Protein AF-A0A5S9R1X3-F1 (afdb_monomer)

Solvent-accessible surface area (backbone atoms only — not comparable to full-atom values): 6576 Å² total; per-residue (Å²): 136,84,79,75,80,80,79,78,70,73,81,52,88,80,74,39,51,67,62,50,52,72,67,50,56,72,77,77,75,51,74,88,44,63,85,44,48,66,58,50,48,48,53,47,15,54,53,40,26,75,78,41,80,84,40,12,88,75,43,34,66,55,37,29,55,76,66,54,64,38,74,70,47,33,53,48,50,58,72,68,49,75,73,79,80,66,80,71,84,69,70,77,79,76,79,73,64,84,76,72,72,130

Foldseek 3Di:
DDPDPPPPPDPDPVLPLVVLLVVPDPVLLDDPALVCLVVSLVVQLVVVCVVPPPCSVPNSVVNCVVSVVDPVRRVVCVVPPPDPPPVPPCPPPPPPCVVPDD

Sequence (102 aa):
MIRAPKRRGRRRATDDEGALVDLMPQHLRTFGTYADMDVRRSEIADWIDSQIPGAGAELVSAVMEATGLTFLAAMRDQLTTPAPQRESGYEPQRWDYSKFKL

Organism: Mycolicibacterium vanbaalenii (NCBI:txid110539)

Radius of gyration: 25.37 Å; Cα contacts (8 Å, |Δi|>4): 62; chains: 1; bounding box: 33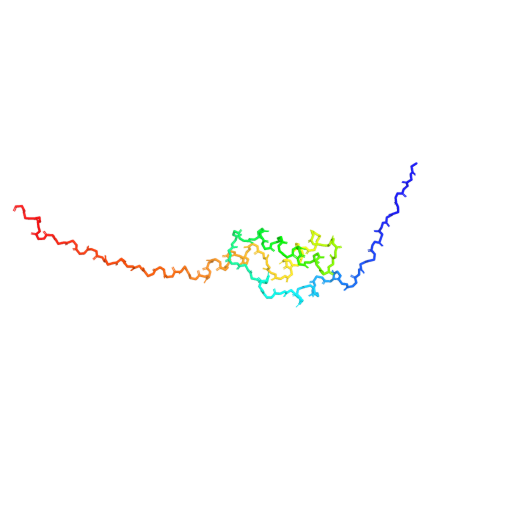×48×92 Å

Secondary structure (DSSP, 8-state):
------------TT--HHHHHHHS-GGGG--S-GGGHHHHHHHHHHHHHHHSTT-HHHHHHHHHHHTT-SHHHHHHHHHHS---------------GGG---

Mean predicted aligned error: 14.89 Å

Structure (mmCIF, N/CA/C/O backbone):
data_AF-A0A5S9R1X3-F1
#
_entry.id   AF-A0A5S9R1X3-F1
#
loop_
_atom_site.group_PDB
_atom_site.id
_atom_site.type_symbol
_atom_site.label_atom_id
_atom_site.label_alt_id
_atom_site.label_comp_id
_atom_site.label_asym_id
_atom_site.label_entity_id
_atom_site.label_seq_id
_atom_site.pdbx_PDB_ins_code
_atom_site.Cartn_x
_atom_site.Cartn_y
_atom_site.Cartn_z
_atom_site.occupancy
_atom_site.B_iso_or_equiv
_atom_site.auth_seq_id
_atom_site.auth_comp_id
_atom_site.auth_asym_id
_atom_site.auth_atom_id
_atom_site.pdbx_PDB_model_num
ATOM 1 N N . MET A 1 1 ? 15.461 11.384 -39.576 1.00 40.94 1 MET A N 1
ATOM 2 C CA . MET A 1 1 ? 14.385 11.307 -38.561 1.00 40.94 1 MET A CA 1
ATOM 3 C C . MET A 1 1 ? 14.017 9.845 -38.355 1.00 40.94 1 MET A C 1
ATOM 5 O O . 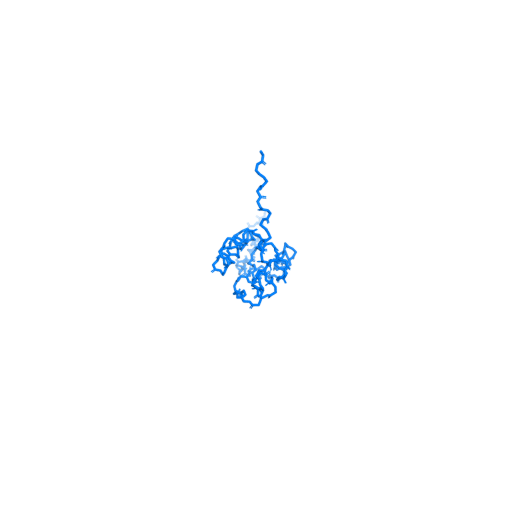MET A 1 1 ? 13.326 9.279 -39.190 1.00 40.94 1 MET A O 1
ATOM 9 N N . ILE A 1 2 ? 14.536 9.203 -37.308 1.00 43.19 2 ILE A N 1
ATOM 10 C CA . ILE A 1 2 ? 14.243 7.792 -37.020 1.00 43.19 2 ILE A CA 1
ATOM 11 C C . ILE A 1 2 ? 13.004 7.766 -36.119 1.00 43.19 2 ILE A C 1
ATOM 13 O O . ILE A 1 2 ? 13.056 8.213 -34.976 1.00 43.19 2 ILE A O 1
ATOM 17 N N . ARG A 1 3 ? 11.865 7.313 -36.658 1.00 47.50 3 ARG A N 1
ATOM 18 C CA . ARG A 1 3 ? 10.635 7.084 -35.885 1.00 47.50 3 ARG A CA 1
ATOM 19 C C . ARG A 1 3 ? 10.900 5.948 -34.898 1.00 47.50 3 ARG A C 1
ATOM 21 O O . ARG A 1 3 ? 11.111 4.814 -35.318 1.00 47.50 3 ARG A O 1
ATOM 28 N N . ALA A 1 4 ? 10.887 6.257 -33.603 1.00 55.09 4 ALA A N 1
ATOM 29 C CA . ALA A 1 4 ? 10.961 5.252 -32.551 1.00 55.09 4 ALA A CA 1
ATOM 30 C C . ALA A 1 4 ? 9.813 4.234 -32.719 1.00 55.09 4 ALA A C 1
ATOM 32 O O . ALA A 1 4 ? 8.670 4.643 -32.967 1.00 55.09 4 ALA A O 1
ATOM 33 N N . PRO A 1 5 ? 10.073 2.919 -32.609 1.00 46.81 5 PRO A N 1
ATOM 34 C CA . PRO A 1 5 ? 9.018 1.926 -32.677 1.00 46.81 5 PRO A CA 1
ATOM 35 C C . PRO A 1 5 ? 8.077 2.132 -31.490 1.00 46.81 5 PRO A C 1
ATOM 37 O O . PRO A 1 5 ? 8.478 2.067 -30.329 1.00 46.81 5 PRO A O 1
ATOM 40 N N . LYS A 1 6 ? 6.807 2.402 -31.807 1.00 50.50 6 LYS A N 1
ATOM 41 C CA . LYS A 1 6 ? 5.691 2.450 -30.861 1.00 50.50 6 LYS A CA 1
ATOM 42 C C . LYS A 1 6 ? 5.689 1.110 -30.124 1.00 50.50 6 LYS A C 1
ATOM 44 O O . LYS A 1 6 ? 5.274 0.100 -30.693 1.00 50.50 6 LYS A O 1
ATOM 49 N N . ARG A 1 7 ? 6.203 1.082 -28.890 1.00 52.84 7 ARG A N 1
ATOM 50 C CA . ARG A 1 7 ? 6.103 -0.071 -27.995 1.00 52.84 7 ARG A CA 1
ATOM 51 C C . ARG A 1 7 ? 4.615 -0.336 -27.767 1.00 52.84 7 ARG A C 1
ATOM 53 O O . ARG A 1 7 ? 4.014 0.209 -26.852 1.00 52.84 7 ARG A O 1
ATOM 60 N N . ARG A 1 8 ? 4.000 -1.176 -28.606 1.00 54.28 8 ARG A N 1
ATOM 61 C CA . ARG A 1 8 ? 2.828 -1.960 -28.207 1.00 54.28 8 ARG A CA 1
ATOM 62 C C . ARG A 1 8 ? 3.348 -2.980 -27.204 1.00 54.28 8 ARG A C 1
ATOM 64 O O . ARG A 1 8 ? 3.640 -4.120 -27.554 1.00 54.28 8 ARG A O 1
ATOM 71 N N . GLY A 1 9 ? 3.561 -2.510 -25.978 1.00 45.38 9 GLY A N 1
ATOM 72 C CA . GLY A 1 9 ? 3.756 -3.360 -24.822 1.00 45.38 9 GLY A CA 1
ATOM 73 C C . GLY A 1 9 ? 2.497 -4.195 -24.682 1.00 45.38 9 GLY A C 1
ATOM 74 O O . GLY A 1 9 ? 1.431 -3.689 -24.358 1.00 45.38 9 GLY A O 1
ATOM 75 N N . ARG A 1 10 ? 2.624 -5.453 -25.082 1.00 44.47 10 ARG A N 1
ATOM 76 C CA . ARG A 1 10 ? 1.775 -6.582 -24.731 1.00 44.47 10 ARG A CA 1
ATOM 77 C C . ARG A 1 10 ? 1.219 -6.369 -23.317 1.00 44.47 10 ARG A C 1
ATOM 79 O O . ARG A 1 10 ? 1.982 -6.557 -22.378 1.00 44.47 10 ARG A O 1
ATOM 86 N N . ARG A 1 11 ? -0.057 -5.970 -23.191 1.00 48.00 11 ARG A N 1
ATOM 87 C CA . ARG A 1 11 ? -0.802 -6.036 -21.924 1.00 48.00 11 ARG A CA 1
ATOM 88 C C . ARG A 1 11 ? -0.644 -7.466 -21.440 1.00 48.00 11 ARG A C 1
ATOM 90 O O . ARG A 1 11 ? -1.149 -8.390 -22.088 1.00 48.00 11 ARG A O 1
ATOM 97 N N . ARG A 1 12 ? 0.206 -7.674 -20.438 1.00 48.81 12 ARG A N 1
ATOM 98 C CA . ARG A 1 12 ? 0.342 -8.996 -19.846 1.00 48.81 12 ARG A CA 1
ATOM 99 C C . ARG A 1 12 ? -0.945 -9.174 -19.060 1.00 48.81 12 ARG A C 1
ATOM 101 O O . ARG A 1 12 ? -1.387 -8.256 -18.393 1.00 48.81 12 ARG A O 1
ATOM 108 N N . ALA A 1 13 ? -1.557 -10.345 -19.141 1.00 45.41 13 ALA A N 1
ATOM 109 C CA . ALA A 1 13 ? -2.768 -10.659 -18.383 1.00 45.41 13 ALA A CA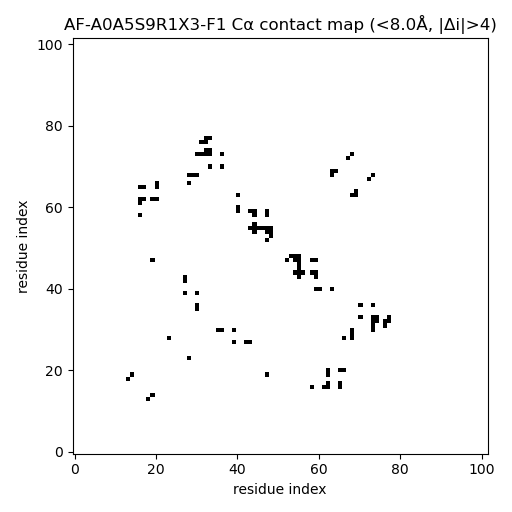 1
ATOM 110 C C . ALA A 1 13 ? -2.569 -10.610 -16.844 1.00 45.41 13 ALA A C 1
ATOM 112 O O . ALA A 1 13 ? -3.486 -10.926 -16.103 1.00 45.41 13 ALA A O 1
ATOM 113 N N . THR A 1 14 ? -1.380 -10.226 -16.368 1.00 50.25 14 THR A N 1
ATOM 114 C CA . THR A 1 14 ? -1.054 -9.873 -14.979 1.00 50.25 14 THR A CA 1
ATOM 115 C C . THR A 1 14 ? -1.212 -8.384 -14.655 1.00 50.25 14 THR A C 1
ATOM 117 O O . THR A 1 14 ? -1.132 -8.041 -13.487 1.00 50.25 14 THR A O 1
ATOM 120 N N . ASP A 1 15 ? -1.474 -7.516 -15.637 1.00 54.50 15 ASP A N 1
ATOM 121 C CA . ASP A 1 15 ? -1.830 -6.098 -15.427 1.00 54.50 15 ASP A CA 1
ATOM 122 C C . ASP A 1 15 ? -3.327 -5.935 -15.076 1.00 54.50 15 ASP A C 1
ATOM 124 O O . ASP A 1 15 ? -3.887 -4.846 -15.188 1.00 54.50 15 ASP A O 1
ATOM 128 N N . ASP A 1 16 ? -4.011 -7.035 -14.744 1.00 67.88 16 ASP A N 1
ATOM 129 C CA . ASP A 1 16 ? -5.424 -7.027 -14.390 1.00 67.88 16 ASP A CA 1
ATOM 130 C C . ASP A 1 16 ? -5.562 -6.515 -12.955 1.00 67.88 16 ASP A C 1
ATOM 132 O O . ASP A 1 16 ? -5.240 -7.208 -11.987 1.00 67.88 16 ASP A O 1
ATOM 136 N N . GLU A 1 17 ? -5.996 -5.265 -12.826 1.00 68.69 17 GLU A N 1
ATOM 137 C CA . GLU A 1 17 ? -6.175 -4.570 -11.551 1.00 68.69 17 GLU A CA 1
ATOM 138 C C . GLU A 1 17 ? -7.004 -5.411 -10.573 1.00 68.69 17 GLU A C 1
ATOM 140 O O . GLU A 1 17 ? -6.677 -5.460 -9.391 1.00 68.69 17 GLU A O 1
ATOM 145 N N . GLY A 1 18 ? -7.999 -6.162 -11.066 1.00 71.75 18 GLY A N 1
ATOM 146 C CA . GLY A 1 18 ? -8.805 -7.075 -10.250 1.00 71.75 18 GLY A CA 1
ATOM 147 C C . GLY A 1 18 ? -7.999 -8.216 -9.620 1.00 71.75 18 GLY A C 1
ATOM 148 O O . GLY A 1 18 ? -8.195 -8.536 -8.450 1.00 71.75 18 GLY A O 1
ATOM 149 N N . ALA A 1 19 ? -7.027 -8.779 -10.343 1.00 78.00 19 ALA A N 1
ATOM 150 C CA . ALA A 1 19 ? -6.141 -9.808 -9.800 1.00 78.00 19 ALA A CA 1
ATOM 151 C C . ALA A 1 19 ? -5.192 -9.236 -8.733 1.00 78.00 19 ALA A C 1
ATOM 153 O O . ALA A 1 19 ? -4.890 -9.905 -7.743 1.00 78.00 19 ALA A O 1
ATOM 154 N N . LEU A 1 20 ? -4.749 -7.983 -8.900 1.00 79.38 20 LEU A N 1
ATOM 155 C CA . LEU A 1 20 ? -3.973 -7.277 -7.879 1.00 79.38 20 LEU A CA 1
ATOM 156 C C . LEU A 1 20 ? -4.829 -6.985 -6.641 1.00 79.38 20 LEU A C 1
ATOM 158 O O . LEU A 1 20 ? -4.370 -7.220 -5.527 1.00 79.38 20 LEU A O 1
ATOM 162 N N . VAL A 1 21 ? -6.085 -6.561 -6.807 1.00 80.12 21 VAL A N 1
ATOM 163 C CA . VAL A 1 21 ? -7.021 -6.387 -5.685 1.00 80.12 21 VAL A CA 1
ATOM 164 C C . VAL A 1 21 ? -7.169 -7.680 -4.886 1.00 80.12 21 VAL A C 1
ATOM 166 O O . VAL A 1 21 ? -7.099 -7.637 -3.659 1.00 80.12 21 VAL A O 1
ATOM 169 N N . ASP A 1 22 ? -7.314 -8.825 -5.554 1.00 81.69 22 ASP A N 1
ATOM 170 C CA . ASP A 1 22 ? -7.485 -10.123 -4.895 1.00 81.69 22 ASP A CA 1
ATOM 171 C C . ASP A 1 22 ? -6.231 -10.587 -4.147 1.00 81.69 22 ASP A C 1
ATOM 173 O O . ASP A 1 22 ? -6.342 -11.143 -3.051 1.00 81.69 22 ASP A O 1
ATOM 177 N N . LEU A 1 23 ? -5.043 -10.307 -4.684 1.00 83.25 23 LEU A N 1
ATOM 178 C CA . LEU A 1 23 ? -3.759 -10.663 -4.073 1.00 83.25 23 LEU A CA 1
ATOM 179 C C . LEU A 1 23 ? -3.276 -9.652 -3.026 1.00 83.25 23 LEU A C 1
ATOM 181 O O . LEU A 1 23 ? -2.327 -9.941 -2.292 1.00 83.25 23 LEU A O 1
ATOM 185 N N . MET A 1 24 ? -3.910 -8.480 -2.935 1.00 83.19 24 MET A N 1
ATOM 186 C CA . MET A 1 24 ? -3.442 -7.411 -2.061 1.00 83.19 24 MET A CA 1
ATOM 187 C C . MET A 1 24 ? -3.511 -7.833 -0.583 1.00 83.19 24 MET A C 1
ATOM 189 O O . MET A 1 24 ? -4.583 -8.240 -0.117 1.00 83.19 24 MET A O 1
ATOM 193 N N . PRO A 1 25 ? -2.415 -7.705 0.187 1.00 82.25 25 PRO A N 1
ATOM 194 C CA . PRO A 1 25 ? -2.400 -7.990 1.617 1.00 82.25 25 PRO A CA 1
ATOM 195 C C . PRO A 1 25 ? -3.453 -7.194 2.396 1.00 82.25 25 PRO A C 1
ATOM 197 O O . PRO A 1 25 ? -3.631 -5.999 2.170 1.00 82.25 25 PRO A O 1
ATOM 200 N N . GLN A 1 26 ? -4.104 -7.827 3.379 1.00 80.75 26 GLN A N 1
ATOM 201 C CA . GLN A 1 26 ? -5.200 -7.211 4.144 1.00 80.75 26 GLN A CA 1
ATOM 202 C C . GLN A 1 26 ? -4.807 -5.886 4.820 1.00 80.75 26 GLN A C 1
ATOM 204 O O . GLN A 1 26 ? -5.618 -4.969 4.870 1.00 80.75 26 GLN A O 1
ATOM 209 N N . HIS A 1 27 ? -3.565 -5.761 5.298 1.00 79.12 27 HIS A N 1
ATOM 210 C CA . HIS A 1 27 ? -3.076 -4.538 5.945 1.00 79.12 27 HIS A CA 1
ATOM 211 C C . HIS A 1 27 ? -2.974 -3.342 4.981 1.00 79.12 27 HIS A C 1
ATOM 213 O O . HIS A 1 27 ? -3.086 -2.200 5.422 1.00 79.12 27 HIS A O 1
ATOM 219 N N . LEU A 1 28 ? -2.817 -3.595 3.675 1.00 79.06 28 LEU A N 1
ATOM 220 C CA . LEU A 1 28 ? -2.835 -2.562 2.637 1.00 79.06 28 LEU A CA 1
ATOM 221 C C . LEU A 1 28 ? -4.262 -2.198 2.200 1.00 79.06 28 LEU A C 1
ATOM 223 O O . LEU A 1 28 ? -4.461 -1.128 1.638 1.00 79.06 28 LEU A O 1
ATOM 227 N N . ARG A 1 29 ? -5.265 -3.040 2.504 1.00 77.00 29 ARG A N 1
ATOM 228 C CA . ARG A 1 29 ? -6.698 -2.791 2.229 1.00 77.00 29 ARG A CA 1
ATOM 229 C C . ARG A 1 29 ? -7.374 -1.873 3.249 1.00 77.00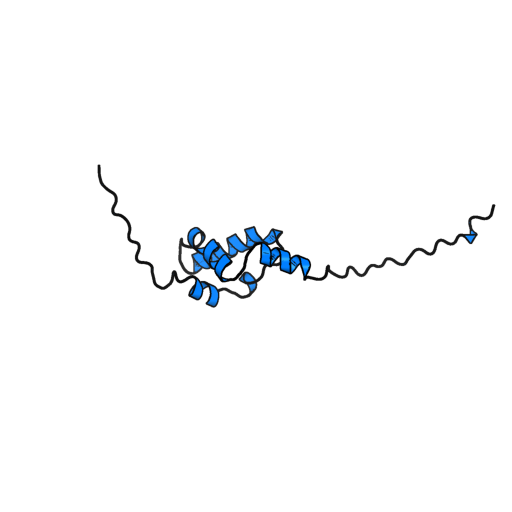 29 ARG A C 1
ATOM 231 O O . ARG A 1 29 ? -8.575 -1.639 3.159 1.00 77.00 29 ARG A O 1
ATOM 238 N N . THR A 1 30 ? -6.634 -1.380 4.234 1.00 70.06 30 THR A N 1
ATOM 239 C CA . THR A 1 30 ? -7.153 -0.518 5.300 1.00 70.06 30 THR A CA 1
ATOM 240 C C . THR A 1 30 ? -6.257 0.700 5.473 1.00 70.06 30 THR A C 1
ATOM 242 O O . THR A 1 30 ? -5.030 0.577 5.571 1.00 70.06 30 THR A O 1
ATOM 245 N N . PHE A 1 31 ? -6.860 1.883 5.563 1.00 68.38 31 PHE A N 1
ATOM 246 C CA . PHE A 1 31 ? -6.163 3.079 6.034 1.00 68.38 31 PHE A CA 1
ATOM 247 C C . PHE A 1 31 ? -6.440 3.260 7.520 1.00 68.38 31 PHE A C 1
ATOM 249 O O . PHE A 1 31 ? -7.546 2.983 7.959 1.00 68.38 31 PHE A O 1
ATOM 256 N N . GLY A 1 32 ? -5.439 3.697 8.285 1.00 62.91 32 GLY A N 1
ATOM 257 C CA . GLY A 1 32 ? -5.657 4.099 9.676 1.00 62.91 32 GLY A CA 1
ATOM 258 C C . GLY A 1 32 ? -6.221 5.515 9.739 1.00 62.91 32 GLY A C 1
ATOM 259 O O . GLY A 1 32 ? -7.274 5.763 10.315 1.00 62.91 32 GLY A O 1
ATOM 260 N N . THR A 1 33 ? -5.529 6.464 9.111 1.00 65.44 33 THR A N 1
ATOM 261 C CA . THR A 1 33 ? -5.973 7.856 9.032 1.00 65.44 33 THR A CA 1
ATOM 262 C C . THR A 1 33 ? -5.780 8.437 7.634 1.00 65.44 33 THR A C 1
ATOM 264 O O . THR A 1 33 ? -5.010 7.921 6.828 1.00 65.44 33 THR A O 1
ATOM 267 N N . TYR A 1 34 ? -6.452 9.554 7.339 1.00 66.31 34 TYR A N 1
ATOM 268 C CA . TYR A 1 34 ? -6.230 10.309 6.104 1.00 66.31 34 TYR A CA 1
ATOM 269 C C . TYR A 1 34 ? -4.765 10.749 5.934 1.00 66.31 34 TYR A C 1
ATOM 271 O O . TYR A 1 34 ? -4.249 10.739 4.820 1.00 66.31 34 TYR A O 1
ATOM 279 N N . ALA A 1 35 ? -4.077 11.075 7.034 1.00 69.56 35 ALA A N 1
ATOM 280 C CA . ALA A 1 35 ? -2.662 11.445 7.006 1.00 69.56 35 ALA A CA 1
ATOM 281 C C . ALA A 1 35 ? -1.763 10.305 6.491 1.00 69.56 35 ALA A C 1
ATOM 283 O O . ALA A 1 35 ? -0.682 10.566 5.969 1.00 69.56 35 ALA A O 1
ATOM 284 N N . ASP A 1 36 ? -2.237 9.059 6.568 1.00 77.12 36 ASP A N 1
ATOM 285 C CA . ASP A 1 36 ? -1.509 7.883 6.102 1.00 77.12 36 ASP A CA 1
ATOM 286 C C . ASP A 1 36 ? -1.762 7.575 4.617 1.00 77.12 36 ASP A C 1
ATOM 288 O O . ASP A 1 36 ? -1.186 6.621 4.099 1.00 77.12 36 ASP A O 1
ATOM 292 N N . MET A 1 37 ? -2.604 8.340 3.902 1.00 78.25 37 MET A N 1
ATOM 293 C CA . MET A 1 37 ? -2.932 8.033 2.500 1.00 78.25 37 MET A CA 1
ATOM 294 C C . MET A 1 37 ? -1.708 8.075 1.581 1.00 78.25 37 MET A C 1
ATOM 296 O O . MET A 1 37 ? -1.561 7.179 0.753 1.00 78.25 37 MET A O 1
ATOM 300 N N . ASP A 1 38 ? -0.823 9.065 1.722 1.00 83.25 38 ASP A N 1
ATOM 301 C CA . ASP A 1 38 ? 0.376 9.176 0.876 1.00 83.25 38 ASP A CA 1
ATOM 302 C C . ASP A 1 38 ? 1.406 8.083 1.191 1.00 83.25 38 ASP A C 1
ATOM 304 O O . ASP A 1 38 ? 2.016 7.507 0.284 1.00 83.25 38 ASP A O 1
ATOM 308 N N . VAL A 1 39 ? 1.558 7.743 2.475 1.00 85.56 39 VAL A N 1
ATOM 309 C CA . VAL A 1 39 ? 2.403 6.626 2.920 1.00 85.56 39 VAL A CA 1
ATOM 310 C C . VAL A 1 39 ? 1.863 5.319 2.353 1.00 85.56 39 VAL A C 1
ATOM 312 O O . VAL A 1 39 ? 2.591 4.575 1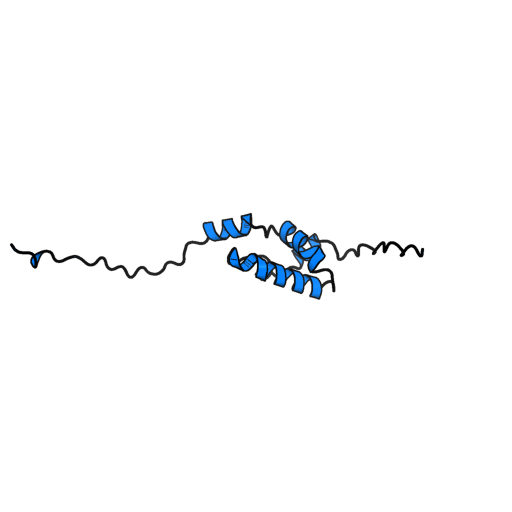.704 1.00 85.56 39 VAL A O 1
ATOM 315 N N . ARG A 1 40 ? 0.561 5.074 2.503 1.00 85.12 40 ARG A N 1
ATOM 316 C CA . ARG A 1 40 ? -0.073 3.848 2.026 1.00 85.12 40 ARG A CA 1
ATOM 317 C C . ARG A 1 40 ? -0.076 3.757 0.504 1.00 85.12 40 ARG A C 1
ATOM 319 O O . ARG A 1 40 ? 0.126 2.677 -0.036 1.00 85.12 40 ARG A O 1
ATOM 326 N N . ARG A 1 41 ? -0.247 4.875 -0.204 1.00 86.62 41 ARG A N 1
ATOM 327 C CA . ARG A 1 41 ? -0.074 4.926 -1.660 1.00 86.62 41 ARG A CA 1
ATOM 328 C C . ARG A 1 41 ? 1.332 4.478 -2.053 1.00 86.62 41 ARG A C 1
ATOM 330 O O . ARG A 1 41 ? 1.474 3.703 -2.991 1.00 86.62 41 ARG A O 1
ATOM 337 N N . SER A 1 42 ? 2.350 4.928 -1.325 1.00 89.06 42 SER A N 1
ATOM 338 C CA . SER A 1 42 ? 3.739 4.532 -1.581 1.00 89.06 42 SER A CA 1
ATOM 339 C C . SER A 1 42 ? 3.956 3.040 -1.303 1.00 89.06 42 SER A C 1
ATOM 341 O O . SER A 1 42 ? 4.491 2.340 -2.152 1.00 89.06 42 SER A O 1
ATOM 343 N N . GLU A 1 43 ? 3.432 2.516 -0.192 1.00 90.06 43 GLU A N 1
ATOM 344 C CA . GLU A 1 43 ? 3.502 1.083 0.138 1.00 90.06 43 GLU A CA 1
ATOM 345 C C . GLU A 1 43 ? 2.779 0.191 -0.884 1.00 90.06 43 GLU A C 1
ATOM 347 O O . GLU A 1 43 ? 3.271 -0.882 -1.227 1.00 90.06 43 GLU A O 1
ATOM 352 N N . I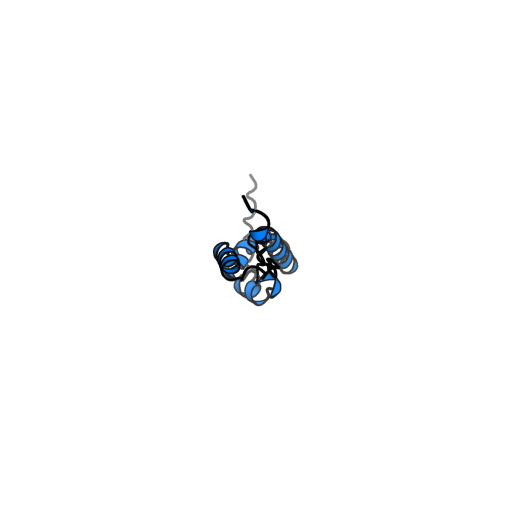LE A 1 44 ? 1.616 0.618 -1.390 1.00 88.69 44 ILE A N 1
ATOM 353 C CA . ILE A 1 44 ? 0.891 -0.107 -2.443 1.00 88.69 44 ILE A CA 1
ATOM 354 C C . ILE A 1 44 ? 1.681 -0.058 -3.752 1.00 88.69 44 ILE A C 1
ATOM 356 O O . ILE A 1 44 ? 1.765 -1.076 -4.433 1.00 88.69 44 ILE A O 1
ATOM 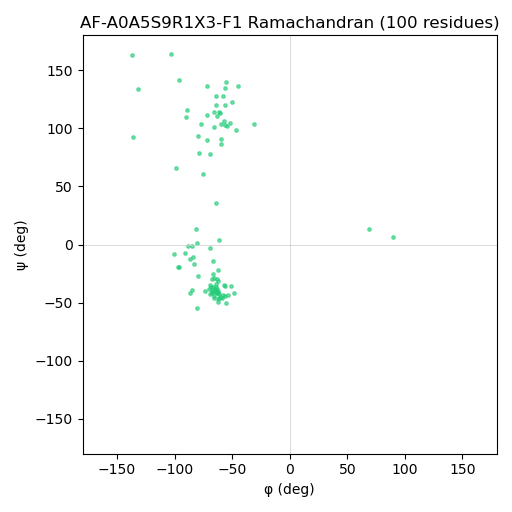360 N N . ALA A 1 45 ? 2.283 1.083 -4.102 1.00 89.88 45 ALA A N 1
ATOM 361 C CA . ALA A 1 45 ? 3.135 1.188 -5.284 1.00 89.88 45 ALA A CA 1
ATOM 362 C C . ALA A 1 45 ? 4.357 0.259 -5.184 1.00 89.88 45 ALA A C 1
ATOM 364 O O . ALA A 1 45 ? 4.605 -0.498 -6.120 1.00 89.88 45 ALA A O 1
ATOM 365 N N . ASP A 1 46 ? 5.047 0.240 -4.041 1.00 90.69 46 ASP A N 1
ATOM 366 C CA . ASP A 1 46 ? 6.185 -0.651 -3.785 1.00 90.69 46 ASP A CA 1
ATOM 367 C C . ASP A 1 46 ? 5.766 -2.128 -3.812 1.00 90.69 46 ASP A C 1
ATOM 369 O O . ASP A 1 46 ? 6.460 -2.981 -4.374 1.00 90.69 46 ASP A O 1
ATOM 373 N N . TRP A 1 47 ? 4.603 -2.450 -3.237 1.00 90.44 47 TRP A N 1
ATOM 374 C CA . TRP A 1 47 ? 4.045 -3.796 -3.300 1.00 90.44 47 TRP A CA 1
ATOM 375 C C . TRP A 1 47 ? 3.739 -4.196 -4.746 1.00 90.44 47 TRP A C 1
ATOM 377 O O . TRP A 1 47 ? 4.153 -5.277 -5.164 1.00 90.44 47 TRP A O 1
ATOM 387 N N . ILE A 1 48 ? 3.094 -3.338 -5.537 1.00 88.88 48 ILE A N 1
ATOM 388 C CA . ILE A 1 48 ? 2.850 -3.596 -6.962 1.00 88.88 48 ILE A CA 1
ATOM 389 C C . ILE A 1 48 ? 4.176 -3.780 -7.699 1.00 88.88 48 ILE A C 1
ATOM 391 O O . ILE A 1 48 ? 4.303 -4.742 -8.449 1.00 88.88 48 ILE A O 1
ATOM 395 N N . ASP A 1 49 ? 5.177 -2.932 -7.456 1.00 89.38 49 ASP A N 1
ATOM 396 C CA . ASP A 1 49 ? 6.499 -3.051 -8.079 1.00 89.38 49 ASP A CA 1
ATOM 397 C C . ASP A 1 49 ? 7.211 -4.359 -7.704 1.00 89.38 49 ASP A C 1
ATOM 399 O O . ASP A 1 49 ? 7.931 -4.932 -8.525 1.00 89.38 49 ASP A O 1
ATOM 403 N N . SER A 1 50 ? 6.965 -4.894 -6.504 1.00 86.69 50 SER A N 1
ATOM 404 C CA . SER A 1 50 ? 7.456 -6.220 -6.109 1.00 86.69 50 SER A CA 1
ATOM 405 C C . SER A 1 50 ? 6.807 -7.365 -6.901 1.00 86.69 50 SER A C 1
ATOM 407 O O . SER A 1 50 ? 7.442 -8.400 -7.106 1.00 86.69 50 SER A O 1
ATOM 409 N N . GLN A 1 51 ? 5.559 -7.189 -7.357 1.00 85.94 51 GLN A N 1
ATOM 410 C CA . GLN A 1 51 ? 4.832 -8.171 -8.172 1.00 85.94 51 GLN A CA 1
ATOM 411 C C . GLN A 1 51 ? 5.127 -7.997 -9.669 1.00 85.94 51 GLN A C 1
ATOM 413 O O . GLN A 1 51 ? 5.304 -8.972 -10.404 1.00 85.94 51 GLN A O 1
ATOM 418 N N . ILE A 1 52 ? 5.174 -6.747 -10.126 1.00 85.81 52 ILE A N 1
ATOM 419 C CA . ILE A 1 52 ? 5.328 -6.332 -11.517 1.00 85.81 52 ILE A CA 1
ATOM 420 C C . ILE A 1 52 ? 6.341 -5.178 -11.548 1.00 85.81 52 ILE A C 1
ATOM 422 O O . ILE A 1 52 ? 5.960 -4.016 -11.405 1.00 85.81 52 ILE A O 1
ATOM 426 N N . PRO A 1 53 ? 7.637 -5.477 -11.755 1.00 85.31 53 PRO A N 1
ATOM 427 C CA . PRO A 1 53 ? 8.686 -4.466 -11.699 1.00 85.31 53 PRO A CA 1
ATOM 428 C C . PRO A 1 53 ? 8.449 -3.296 -12.661 1.00 85.31 53 PRO A C 1
ATOM 430 O O . PRO A 1 53 ? 8.422 -3.485 -13.881 1.00 85.31 53 PRO A O 1
ATOM 433 N N . GLY A 1 54 ? 8.341 -2.086 -12.108 1.00 85.56 54 GLY A N 1
ATOM 434 C CA . GLY A 1 54 ? 8.175 -0.831 -12.841 1.00 85.56 54 GLY A CA 1
ATOM 435 C C . GLY A 1 54 ? 6.723 -0.424 -13.106 1.00 85.56 54 GLY A C 1
ATOM 436 O O . GLY A 1 54 ? 6.508 0.535 -13.845 1.00 85.56 54 GLY A O 1
ATOM 437 N N . ALA A 1 55 ? 5.741 -1.138 -12.549 1.00 85.06 55 ALA A N 1
ATOM 438 C CA . ALA A 1 55 ? 4.318 -0.855 -12.725 1.00 85.06 55 ALA A CA 1
ATOM 439 C C . ALA A 1 55 ? 3.678 -0.116 -11.536 1.00 85.06 55 ALA A C 1
ATOM 441 O O . ALA A 1 55 ? 2.536 0.331 -11.645 1.00 85.06 55 ALA A O 1
ATOM 442 N N . GLY A 1 56 ? 4.391 0.053 -10.419 1.00 85.31 56 GLY A N 1
ATOM 443 C CA . GLY A 1 56 ? 3.877 0.647 -9.186 1.00 85.31 56 GLY A CA 1
ATOM 444 C C . GLY A 1 56 ? 3.287 2.036 -9.402 1.00 85.31 56 GLY A C 1
ATOM 445 O O . GLY A 1 56 ? 2.133 2.283 -9.062 1.00 85.31 56 GLY A O 1
ATOM 446 N N . ALA A 1 57 ? 4.029 2.927 -10.062 1.00 85.06 57 ALA A N 1
ATOM 447 C CA . ALA A 1 57 ? 3.569 4.290 -10.331 1.00 85.06 57 ALA A CA 1
ATOM 448 C C . ALA A 1 57 ? 2.365 4.369 -11.292 1.00 85.06 57 ALA A C 1
ATOM 450 O O . ALA A 1 57 ? 1.577 5.310 -11.197 1.00 85.06 57 ALA A O 1
ATOM 451 N N . GLU A 1 58 ? 2.220 3.407 -12.210 1.00 85.88 58 GLU A N 1
ATOM 452 C CA . GLU A 1 58 ? 1.134 3.395 -13.200 1.00 85.88 58 GLU A CA 1
ATOM 453 C C . GLU A 1 58 ? -0.150 2.768 -12.638 1.00 85.88 58 GLU A C 1
ATOM 455 O O . GLU A 1 58 ? -1.241 3.277 -12.892 1.00 85.88 58 GLU A O 1
ATOM 460 N N . LEU A 1 59 ? -0.030 1.695 -11.849 1.00 84.69 59 LEU A N 1
ATOM 461 C CA . LEU A 1 59 ? -1.170 0.893 -11.395 1.00 84.69 59 LEU A CA 1
ATOM 462 C C . LEU A 1 59 ? -1.677 1.264 -9.999 1.00 84.69 59 LEU A C 1
ATOM 464 O O . LEU A 1 59 ? -2.826 0.964 -9.684 1.00 84.69 59 LEU A O 1
ATOM 468 N N . VAL A 1 60 ? -0.876 1.938 -9.164 1.00 88.00 60 VAL A N 1
ATOM 469 C CA . VAL A 1 60 ? -1.265 2.263 -7.778 1.00 88.00 60 VAL A CA 1
ATOM 470 C C . VAL A 1 60 ? -2.607 2.989 -7.696 1.00 88.00 60 VAL A C 1
ATOM 472 O O . VAL A 1 60 ? -3.447 2.638 -6.874 1.00 88.00 60 VAL A O 1
ATOM 475 N N . SER A 1 61 ? -2.844 3.968 -8.570 1.00 84.25 61 SER A N 1
ATOM 476 C CA . SER A 1 61 ? -4.091 4.735 -8.568 1.00 84.25 61 SER A CA 1
ATOM 477 C C . SER A 1 61 ? -5.297 3.866 -8.917 1.00 84.25 61 SER A C 1
ATOM 479 O O . SER A 1 61 ? -6.332 3.987 -8.269 1.00 84.25 61 SER A O 1
ATOM 481 N N . ALA A 1 62 ? -5.147 2.962 -9.883 1.00 82.88 62 ALA A N 1
ATOM 482 C CA . ALA A 1 62 ? -6.228 2.093 -10.320 1.00 82.88 62 ALA A CA 1
ATOM 483 C C . ALA A 1 62 ? -6.533 0.989 -9.292 1.00 82.88 62 ALA A C 1
ATOM 485 O O . ALA A 1 62 ? -7.691 0.744 -8.964 1.00 82.88 62 ALA A O 1
ATOM 486 N N . VAL A 1 63 ? -5.498 0.404 -8.677 1.00 84.06 63 VAL A N 1
ATOM 487 C CA . VAL A 1 63 ? -5.649 -0.567 -7.579 1.00 84.06 63 VAL A CA 1
ATOM 488 C C . VAL A 1 63 ? -6.306 0.075 -6.354 1.00 84.06 63 VAL A C 1
ATOM 490 O O . VAL A 1 63 ? -7.189 -0.531 -5.743 1.00 84.06 63 VAL A O 1
ATOM 493 N N . MET A 1 64 ? -5.933 1.310 -5.999 1.00 84.81 64 MET A N 1
ATOM 494 C CA . MET A 1 64 ? -6.580 2.050 -4.907 1.00 84.81 64 MET A CA 1
ATOM 495 C C . MET A 1 64 ? -8.055 2.347 -5.210 1.00 84.81 64 MET A C 1
ATOM 497 O O . MET A 1 64 ? -8.908 2.210 -4.338 1.00 84.81 64 MET A O 1
ATOM 501 N N . GLU A 1 65 ? -8.390 2.714 -6.445 1.00 82.94 65 GLU A N 1
ATOM 502 C CA . GLU A 1 65 ? -9.781 2.952 -6.835 1.00 82.94 65 GLU A CA 1
ATOM 503 C C . GLU A 1 65 ? -10.613 1.660 -6.793 1.00 82.94 65 GLU A C 1
ATOM 505 O O . GLU A 1 65 ? -11.678 1.631 -6.174 1.00 82.94 65 GLU A O 1
ATOM 510 N N . ALA A 1 66 ? -10.088 0.566 -7.351 1.00 81.50 66 ALA A N 1
ATOM 511 C CA . ALA A 1 66 ? -10.749 -0.739 -7.382 1.00 81.50 66 ALA A CA 1
ATOM 512 C C . ALA A 1 66 ? -10.974 -1.342 -5.982 1.00 81.50 66 ALA A C 1
ATOM 514 O O . ALA A 1 66 ? -11.950 -2.055 -5.750 1.00 81.50 66 ALA A O 1
ATOM 515 N N . THR A 1 67 ? -10.101 -1.029 -5.025 1.00 75.38 67 THR A N 1
ATOM 516 C CA . THR A 1 67 ? -10.226 -1.455 -3.618 1.00 75.38 67 THR A CA 1
ATOM 517 C C . THR A 1 67 ? -11.109 -0.527 -2.786 1.00 75.38 67 THR A C 1
ATOM 519 O O . THR A 1 67 ? -11.320 -0.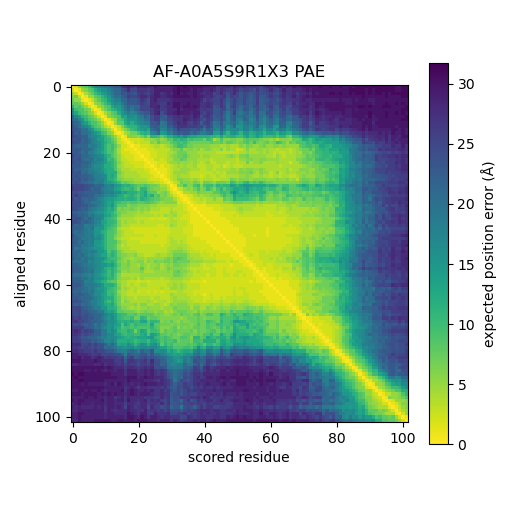775 -1.599 1.00 75.38 67 THR A O 1
ATOM 522 N N . GLY A 1 68 ? -11.639 0.545 -3.384 1.00 75.75 68 GLY A N 1
ATOM 523 C CA . GLY A 1 68 ? -12.404 1.563 -2.671 1.00 75.75 68 GLY A CA 1
ATOM 524 C C . GLY A 1 68 ? -11.547 2.391 -1.713 1.00 75.75 68 GLY A C 1
ATOM 525 O O . GLY A 1 68 ? -12.091 3.133 -0.893 1.00 75.75 68 GLY A O 1
ATOM 526 N N . LEU A 1 69 ? -10.221 2.302 -1.833 1.00 74.50 69 LEU A N 1
ATOM 527 C CA . LEU A 1 69 ? -9.220 3.025 -1.063 1.00 74.50 69 LEU A CA 1
ATOM 528 C C . LEU A 1 69 ? -9.124 4.492 -1.518 1.00 74.50 69 LEU A C 1
ATOM 530 O O . LEU A 1 69 ? -8.090 4.992 -1.958 1.00 74.50 69 LEU A O 1
ATOM 534 N N . THR A 1 70 ? -10.242 5.196 -1.391 1.00 71.62 70 THR A N 1
ATOM 535 C CA . THR A 1 70 ? -10.403 6.594 -1.791 1.00 71.62 70 THR A CA 1
ATOM 536 C C . THR A 1 70 ? -10.369 7.526 -0.585 1.00 71.62 70 THR A C 1
ATOM 538 O O . THR A 1 70 ? -10.590 7.118 0.556 1.00 71.62 70 THR A O 1
ATOM 541 N N . PHE A 1 71 ? -10.169 8.818 -0.851 1.00 68.12 71 PHE A N 1
ATOM 542 C CA . PHE A 1 71 ? -10.280 9.883 0.149 1.00 68.12 71 PHE A CA 1
ATOM 543 C C . PHE A 1 71 ? -11.576 9.788 0.973 1.00 68.12 71 PHE A C 1
ATOM 545 O O . PHE A 1 71 ? -11.565 9.922 2.194 1.00 68.12 71 PHE A O 1
ATOM 552 N N . LEU A 1 72 ? -12.696 9.493 0.306 1.00 66.50 72 LEU A N 1
ATOM 553 C CA . LEU A 1 72 ? -14.009 9.341 0.935 1.00 66.50 72 LEU A CA 1
ATOM 554 C C . LEU A 1 72 ? -14.063 8.156 1.906 1.00 66.50 72 LEU A C 1
ATOM 556 O O . LEU A 1 72 ? -14.700 8.262 2.953 1.00 66.50 72 LEU A O 1
ATOM 560 N N . ALA A 1 73 ? -13.387 7.049 1.591 1.00 68.31 73 ALA A N 1
ATOM 561 C CA . ALA A 1 73 ? -13.296 5.900 2.487 1.00 68.31 73 ALA A CA 1
ATOM 562 C C . ALA A 1 73 ? -12.440 6.216 3.722 1.00 68.31 73 ALA A C 1
ATOM 564 O O . ALA A 1 73 ? -12.858 5.909 4.836 1.00 68.31 73 ALA A O 1
ATOM 565 N N . ALA A 1 74 ? -11.309 6.906 3.541 1.00 65.69 74 ALA A N 1
ATOM 566 C CA . ALA A 1 74 ? -10.467 7.349 4.653 1.00 65.69 74 ALA A CA 1
ATOM 567 C C . ALA A 1 74 ? -11.205 8.334 5.581 1.00 65.69 74 ALA A C 1
ATOM 569 O O . ALA A 1 74 ? -11.135 8.220 6.803 1.00 65.69 74 ALA A O 1
ATOM 570 N N . MET A 1 75 ? -11.968 9.274 5.012 1.00 67.00 75 MET A N 1
ATOM 571 C CA . MET A 1 75 ? -12.765 10.224 5.792 1.00 67.00 75 MET A CA 1
ATOM 572 C C . MET A 1 75 ? -13.920 9.534 6.531 1.00 67.00 75 MET A C 1
ATOM 574 O O . MET A 1 75 ? -14.196 9.860 7.684 1.00 67.00 75 MET A O 1
ATOM 578 N N . ARG A 1 76 ? -14.584 8.559 5.894 1.00 66.56 76 ARG A N 1
ATOM 579 C CA . ARG A 1 76 ? -15.627 7.752 6.542 1.00 66.56 76 ARG A CA 1
ATOM 580 C C . ARG A 1 76 ? -15.071 7.026 7.760 1.00 66.56 76 ARG A C 1
ATOM 582 O O . ARG A 1 76 ? -15.703 7.090 8.806 1.00 66.56 76 ARG A O 1
ATOM 589 N N . ASP A 1 77 ? -13.906 6.398 7.635 1.00 67.19 77 ASP A N 1
ATOM 590 C CA . ASP A 1 77 ? -13.309 5.628 8.726 1.00 67.19 77 ASP A CA 1
ATOM 591 C C . ASP A 1 77 ? -12.929 6.506 9.928 1.00 67.19 77 ASP A C 1
ATOM 593 O O . ASP A 1 77 ? -13.200 6.149 11.074 1.00 67.19 77 ASP A O 1
ATOM 597 N N . GLN A 1 78 ? -12.428 7.721 9.681 1.00 66.81 78 GLN A N 1
ATOM 598 C CA . GLN A 1 78 ? -12.192 8.712 10.738 1.00 66.81 78 GLN A CA 1
ATOM 599 C C . GLN A 1 78 ? -13.474 9.172 11.441 1.00 66.81 78 GLN A C 1
ATOM 601 O O . GLN A 1 78 ? -13.447 9.474 12.631 1.00 66.81 78 GLN A O 1
ATOM 606 N N . LEU A 1 79 ? -14.590 9.246 10.715 1.00 66.19 79 LEU A N 1
ATOM 607 C CA . LEU A 1 79 ? -15.883 9.641 11.276 1.00 66.19 79 LEU A CA 1
ATOM 608 C C . LEU A 1 79 ? -16.569 8.495 12.031 1.00 66.19 79 LEU A C 1
ATOM 610 O O . LEU A 1 79 ? -17.364 8.757 12.932 1.00 66.19 79 LEU A O 1
ATOM 614 N N . THR A 1 80 ? -16.290 7.239 11.671 1.00 67.12 80 THR A N 1
ATOM 615 C CA . THR A 1 80 ? -16.877 6.053 12.315 1.00 67.12 80 THR A CA 1
ATOM 616 C C . THR A 1 80 ? -16.008 5.436 13.401 1.00 67.12 80 THR A C 1
ATOM 618 O O . THR A 1 80 ? -16.542 4.711 14.238 1.00 67.12 80 THR A O 1
ATOM 621 N N . THR A 1 81 ? -14.705 5.719 13.425 1.00 61.31 81 THR A N 1
ATOM 622 C CA . THR A 1 81 ? -13.826 5.300 14.517 1.00 61.31 81 THR A CA 1
ATOM 623 C C . THR A 1 81 ? -14.161 6.145 15.746 1.00 61.31 81 THR A C 1
ATOM 625 O O . THR A 1 81 ? -13.914 7.354 15.732 1.00 61.31 81 THR A O 1
ATOM 628 N N . PRO A 1 82 ? -14.741 5.565 16.816 1.00 55.69 82 PRO A N 1
ATOM 629 C CA . PRO A 1 82 ? -14.957 6.311 18.042 1.00 55.69 82 PRO A CA 1
ATOM 630 C C . PRO A 1 82 ? -13.599 6.826 18.511 1.00 55.69 82 PRO A C 1
ATOM 632 O O . PRO A 1 82 ? -12.640 6.054 18.600 1.00 55.69 82 PRO A O 1
ATOM 635 N N . ALA A 1 83 ? -13.512 8.133 18.777 1.00 59.34 83 ALA A N 1
ATOM 636 C CA . ALA A 1 83 ? -12.325 8.728 19.375 1.00 59.34 83 ALA A CA 1
ATOM 637 C C . ALA A 1 83 ? -11.866 7.830 20.533 1.00 59.34 83 ALA A C 1
ATOM 639 O O . ALA A 1 83 ? -12.735 7.359 21.283 1.00 59.34 83 ALA A O 1
ATOM 640 N N . PRO A 1 84 ? -10.553 7.557 20.682 1.00 52.56 84 PRO A N 1
ATOM 641 C CA . PRO A 1 84 ? -10.083 6.762 21.802 1.00 52.56 84 PRO A CA 1
ATOM 642 C C . PRO A 1 84 ? -10.696 7.378 23.050 1.00 52.56 84 PRO A C 1
ATOM 644 O O . PRO A 1 84 ? -10.559 8.588 23.266 1.00 52.56 84 PRO A O 1
ATOM 647 N N . GLN A 1 85 ? -11.437 6.565 23.807 1.00 53.16 85 GLN A N 1
ATOM 648 C CA . GLN A 1 85 ? -11.909 6.928 25.130 1.00 53.16 85 GLN A CA 1
ATOM 649 C C . GLN A 1 85 ? -10.642 7.191 25.937 1.00 53.16 85 GLN A C 1
ATOM 651 O O . GLN A 1 85 ? -10.076 6.299 26.558 1.00 53.16 85 GLN A O 1
ATOM 656 N N . ARG A 1 86 ? -10.134 8.423 25.868 1.00 56.00 86 ARG A N 1
ATOM 657 C CA . ARG A 1 86 ? -9.321 8.965 26.933 1.00 56.00 86 ARG A CA 1
ATOM 658 C C . ARG A 1 86 ? -10.254 8.846 28.113 1.00 56.00 86 ARG A C 1
ATOM 660 O O . ARG A 1 86 ? -11.268 9.544 28.135 1.00 56.00 86 ARG A O 1
ATOM 667 N N . GLU A 1 87 ? -9.978 7.889 28.993 1.00 53.06 87 GLU A N 1
ATOM 668 C CA . GLU A 1 87 ? -10.533 7.874 30.333 1.00 53.06 87 GLU A CA 1
ATOM 669 C C . GLU A 1 87 ? -10.339 9.288 30.854 1.00 53.06 87 GLU A C 1
ATOM 671 O O . GLU A 1 87 ? -9.237 9.738 31.175 1.00 53.06 87 GLU A O 1
ATOM 676 N N . SER A 1 88 ? -11.418 10.053 30.760 1.00 52.72 88 SER A N 1
ATOM 677 C CA . SER A 1 88 ? -11.474 11.402 31.244 1.00 52.72 88 SER A CA 1
ATOM 678 C C . SER A 1 88 ? -11.492 11.220 32.745 1.00 52.72 88 SER A C 1
ATOM 680 O O . SER A 1 88 ? -12.553 11.100 33.351 1.00 52.72 88 SER A O 1
ATOM 682 N N . GLY A 1 89 ? -10.305 11.189 33.348 1.00 52.00 89 GLY A N 1
ATOM 683 C CA . GLY A 1 89 ? -10.093 11.440 34.769 1.00 52.00 89 GLY A CA 1
ATOM 684 C C . GLY A 1 89 ? -10.466 12.880 35.136 1.00 52.00 89 GLY A C 1
ATOM 685 O O . GLY A 1 89 ? -9.794 13.512 35.943 1.00 52.00 89 GLY A O 1
ATOM 686 N N . TYR A 1 90 ? -11.503 13.434 34.506 1.00 56.44 90 TYR A N 1
ATOM 687 C CA . TYR A 1 90 ? -12.138 14.665 34.913 1.00 56.44 90 TYR A CA 1
ATOM 688 C C . TYR A 1 90 ? -13.052 14.315 36.079 1.00 56.44 90 TYR A C 1
ATOM 690 O O . TYR A 1 90 ? -14.261 14.149 35.936 1.00 56.44 90 TYR A O 1
ATOM 698 N N . GLU A 1 91 ? -12.440 14.162 37.248 1.00 57.38 91 GLU A N 1
ATOM 699 C CA . GLU A 1 91 ? -13.153 14.352 38.497 1.00 57.38 91 GLU A CA 1
ATOM 700 C C . GLU A 1 91 ? -13.618 15.818 38.498 1.00 57.38 91 GLU A C 1
ATOM 702 O O . GLU A 1 91 ? -12.774 16.722 38.466 1.00 57.38 91 GLU A O 1
ATOM 707 N N . PRO A 1 92 ? -14.932 16.107 38.442 1.00 56.97 92 PRO A N 1
ATOM 708 C CA . PRO A 1 92 ? -15.387 17.482 38.509 1.00 56.97 92 PRO A CA 1
ATOM 709 C C . PRO A 1 92 ? -14.968 18.021 39.874 1.00 56.97 92 PRO A C 1
ATOM 711 O O . PRO A 1 92 ? -15.493 17.584 40.899 1.00 56.97 92 PRO A O 1
ATOM 714 N N . GLN A 1 93 ? -14.009 18.952 39.894 1.00 64.94 93 GLN A N 1
ATOM 715 C CA . GLN A 1 93 ? -13.625 19.653 41.113 1.00 64.94 93 GLN A CA 1
ATOM 716 C C . GLN A 1 93 ? -14.881 20.308 41.684 1.00 64.94 93 GLN A C 1
ATOM 718 O O . GLN A 1 93 ? -15.380 21.315 41.176 1.00 64.94 93 GLN A O 1
ATOM 723 N N . ARG A 1 94 ? -15.434 19.693 42.730 1.00 62.09 94 ARG A N 1
ATOM 724 C CA . ARG A 1 94 ? -16.501 20.277 43.529 1.00 62.09 94 ARG A CA 1
ATOM 725 C C . ARG A 1 94 ? -15.893 21.487 44.224 1.00 62.09 94 ARG A C 1
ATOM 727 O O . ARG A 1 94 ? -15.160 21.346 45.198 1.00 62.09 94 ARG A O 1
ATOM 73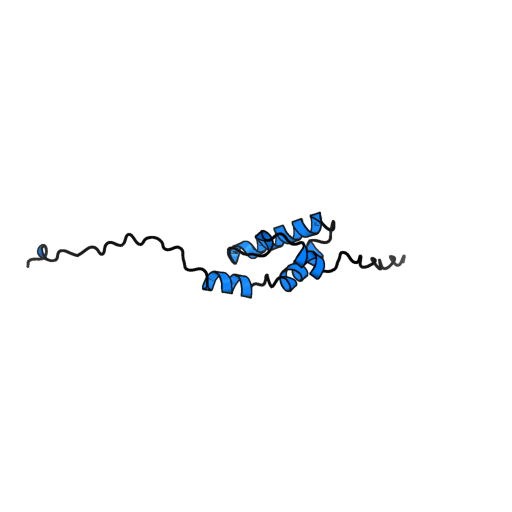4 N N . TRP A 1 95 ? -16.163 22.672 43.692 1.00 70.81 95 TRP A N 1
ATOM 735 C CA . TRP A 1 95 ? -15.796 23.921 44.341 1.00 70.81 95 TRP A CA 1
ATOM 736 C C . TRP A 1 95 ? -16.493 23.985 45.705 1.00 70.81 95 TRP A C 1
ATOM 738 O O . TRP A 1 95 ? -17.720 24.037 45.788 1.00 70.81 95 TRP A O 1
ATOM 748 N N . ASP A 1 96 ? -15.710 23.929 46.783 1.00 68.69 96 ASP A N 1
ATOM 749 C CA . ASP A 1 96 ? -16.210 24.139 48.140 1.00 68.69 96 ASP A CA 1
ATOM 750 C C . ASP A 1 96 ? -16.352 25.644 48.394 1.00 68.69 96 ASP A C 1
ATOM 752 O O . ASP A 1 96 ? -15.409 26.340 48.782 1.00 68.69 96 ASP A O 1
ATOM 756 N N . TYR A 1 97 ? -17.558 26.153 48.150 1.00 66.50 97 TYR A N 1
ATOM 757 C CA . TYR A 1 97 ? -17.904 27.556 48.364 1.00 66.50 97 TYR A CA 1
ATOM 758 C C . TYR A 1 97 ? -17.962 27.955 49.849 1.00 66.50 97 TYR A C 1
ATOM 760 O O . TYR A 1 97 ? -18.123 29.135 50.154 1.00 66.50 97 TYR A O 1
ATOM 768 N N . SER A 1 98 ? -17.764 27.023 50.791 1.00 66.25 98 SER A N 1
ATOM 769 C CA . SER A 1 98 ? -17.789 27.305 52.236 1.00 66.25 98 SER A CA 1
ATOM 770 C C . SER A 1 98 ? -16.638 28.202 52.703 1.00 66.25 98 SER A C 1
ATOM 772 O O . SER A 1 98 ? -16.686 28.733 53.814 1.00 66.25 98 SER A O 1
ATOM 774 N N . LYS A 1 99 ? -15.607 28.388 51.865 1.00 59.22 99 LYS A N 1
ATOM 775 C CA . LYS A 1 99 ? -14.467 29.277 52.141 1.00 59.22 99 LYS A CA 1
ATOM 776 C C . LYS A 1 99 ? -14.703 30.734 51.737 1.00 59.22 99 LYS A C 1
ATOM 778 O O . LYS A 1 99 ? -13.944 31.597 52.163 1.00 59.22 99 LYS A O 1
ATOM 783 N N . PHE A 1 100 ? -15.758 31.019 50.974 1.00 63.50 100 PHE A N 1
ATOM 784 C CA . PHE A 1 100 ? -16.159 32.378 50.613 1.00 63.50 100 PHE A CA 1
ATOM 785 C C . PHE A 1 100 ? -17.290 32.848 51.538 1.00 63.50 100 PHE A C 1
ATOM 787 O O . PHE A 1 100 ? -18.427 33.024 51.108 1.00 63.50 100 PHE A O 1
ATOM 794 N N . LYS A 1 101 ? -16.998 33.013 52.834 1.00 60.50 101 LYS A N 1
ATOM 795 C CA . LYS A 1 101 ? -17.881 33.773 53.731 1.00 60.50 101 LYS A CA 1
ATOM 796 C C . LYS A 1 101 ? -17.468 35.246 53.698 1.00 60.50 101 LYS A C 1
ATOM 798 O O . LYS A 1 101 ? -16.336 35.559 54.059 1.00 60.50 101 LYS A O 1
ATOM 803 N N . LEU A 1 102 ? -18.382 36.090 53.212 1.00 54.84 102 LEU A N 1
ATOM 804 C CA . LEU A 1 102 ? -18.397 37.546 53.406 1.00 54.84 102 LEU A CA 1
ATOM 805 C C . LEU A 1 102 ? -18.656 37.889 54.877 1.00 54.84 102 LEU A C 1
ATOM 807 O O . LEU A 1 102 ? -19.435 37.140 55.515 1.00 54.84 102 LEU A O 1
#

pLDDT: mean 70.1, std 13.94, range [40.94, 90.69]